Protein AF-A0A7R9PFX5-F1 (afdb_monomer_lite)

Sequence (150 aa):
SDRDVQHNISHSVLSDNRQGAISYSSAGEVNPTVTMEWNQFTRNCAKLYGNFTTCRAAIDMDIQNTQNIYFRNNLVQHNQGGLSVKADSRGSATALKGWIHNNLFADNTHNPALYLEGRQSSPYQEVIVYRNYFTRNSAPYKNVIVLKQV

Secondary structure (DSSP, 8-state):
-----EEEEES-EEES-TT-SEEEE--SS-B-EEEEES-EEES-S-B-STT-BS-S-SEEEEEESB-EEEEES-EEESSBS-EEEEEE-SSGGG--EEEEES-EEES-BSS-SEEEEE-TT-TT-EEEEES-EEES-B-TTS-SEEEEE-

Foldseek 3Di:
DDPQDEDEDAPEEQEDAAQAREDAEEDDAADHAYEYAHYEQEHYWDDDPDLDINYQANHAYAYELYAEYHAAHYEAENEQEAHAYEYEYQDLNSAYEYEHAHYEQEQHESHANEHYEYEPSHPNHHHDYDHYHHYNYYHVPDDNHYDYYD

Structure (mmCIF, N/CA/C/O backbone):
data_AF-A0A7R9PFX5-F1
#
_entry.id   AF-A0A7R9PFX5-F1
#
loop_
_atom_site.group_PDB
_atom_site.id
_atom_site.type_symbol
_atom_site.label_atom_id
_atom_site.label_alt_id
_atom_site.label_comp_id
_atom_site.label_asym_id
_atom_site.label_entity_id
_atom_site.label_seq_id
_atom_site.pdbx_PDB_ins_code
_atom_site.Cartn_x
_atom_site.Cartn_y
_atom_site.Cartn_z
_atom_site.occupancy
_atom_site.B_iso_or_equiv
_atom_site.auth_seq_id
_atom_site.auth_comp_id
_atom_site.auth_asym_id
_atom_site.auth_atom_id
_atom_site.pdbx_PDB_model_num
ATOM 1 N N . SER A 1 1 ? 14.697 -7.627 -24.121 1.00 39.09 1 SER A N 1
ATOM 2 C CA . SER A 1 1 ? 14.361 -8.954 -23.580 1.00 39.09 1 SER A CA 1
ATOM 3 C C . SER A 1 1 ? 13.267 -8.749 -22.558 1.00 39.09 1 SER A C 1
ATOM 5 O O . SER A 1 1 ? 13.538 -8.198 -21.499 1.00 39.09 1 SER A O 1
ATOM 7 N N . ASP A 1 2 ? 12.033 -9.096 -22.920 1.00 45.56 2 ASP A N 1
ATOM 8 C CA . ASP A 1 2 ? 10.868 -8.998 -22.039 1.00 45.56 2 ASP A CA 1
ATOM 9 C C . ASP A 1 2 ? 11.100 -9.811 -20.766 1.00 45.56 2 ASP A C 1
ATOM 11 O O . ASP A 1 2 ? 11.168 -11.040 -20.788 1.00 45.56 2 ASP A O 1
ATOM 15 N N . ARG A 1 3 ? 11.247 -9.102 -19.649 1.00 50.69 3 ARG A N 1
ATOM 16 C CA . ARG A 1 3 ? 11.127 -9.648 -18.299 1.00 50.69 3 ARG A CA 1
ATOM 17 C C . ARG A 1 3 ? 10.013 -8.889 -17.592 1.00 50.69 3 ARG A C 1
ATOM 19 O O . ARG A 1 3 ? 10.229 -8.311 -16.533 1.00 50.69 3 ARG A O 1
ATOM 26 N N . ASP A 1 4 ? 8.815 -8.918 -18.163 1.00 66.75 4 ASP A N 1
ATOM 27 C CA . ASP A 1 4 ? 7.601 -8.486 -17.468 1.00 66.75 4 ASP A CA 1
ATOM 28 C C . ASP A 1 4 ? 7.200 -9.559 -16.450 1.00 66.75 4 ASP A C 1
ATOM 30 O O . ASP A 1 4 ? 6.174 -10.227 -16.555 1.00 66.75 4 ASP A O 1
ATOM 34 N N . VAL A 1 5 ? 8.065 -9.774 -15.457 1.00 71.12 5 VAL A N 1
ATOM 35 C CA . VAL A 1 5 ? 7.726 -10.594 -14.301 1.00 71.12 5 VAL A CA 1
ATOM 36 C C . VAL A 1 5 ? 6.758 -9.768 -13.466 1.00 71.12 5 VAL A C 1
ATOM 38 O O . VAL A 1 5 ? 7.068 -8.650 -13.044 1.00 71.12 5 VAL A O 1
ATOM 41 N N . GLN A 1 6 ? 5.566 -10.315 -13.261 1.00 86.38 6 GLN A N 1
ATOM 42 C CA . GLN A 1 6 ? 4.496 -9.670 -12.515 1.00 86.38 6 GLN A CA 1
ATOM 43 C C . GLN A 1 6 ? 4.077 -10.568 -11.357 1.00 86.38 6 GLN A C 1
ATOM 45 O O . GLN A 1 6 ? 3.954 -11.782 -11.513 1.00 86.38 6 GLN A O 1
ATOM 50 N N . HIS A 1 7 ? 3.828 -9.962 -10.202 1.00 90.75 7 HIS A N 1
ATOM 51 C CA . HIS A 1 7 ? 3.136 -10.608 -9.097 1.00 90.75 7 HIS A CA 1
ATOM 52 C C . HIS A 1 7 ? 1.768 -9.944 -8.962 1.00 90.75 7 HIS A C 1
ATOM 54 O O . HIS A 1 7 ? 1.686 -8.756 -8.647 1.00 90.75 7 HIS A O 1
ATOM 60 N N . ASN A 1 8 ? 0.702 -10.704 -9.216 1.00 94.75 8 ASN A N 1
ATOM 61 C CA . ASN A 1 8 ? -0.667 -10.215 -9.110 1.00 94.75 8 ASN A CA 1
ATOM 62 C C . ASN A 1 8 ? -1.427 -10.932 -7.988 1.00 94.75 8 ASN A C 1
ATOM 64 O O . ASN A 1 8 ? -1.473 -12.160 -7.956 1.00 94.75 8 ASN A O 1
ATOM 68 N N . ILE A 1 9 ? -2.047 -10.156 -7.103 1.00 95.94 9 ILE A N 1
ATOM 69 C CA . ILE A 1 9 ? -3.024 -10.627 -6.122 1.00 95.94 9 ILE A CA 1
ATOM 70 C C . ILE A 1 9 ? -4.349 -9.967 -6.479 1.00 95.94 9 ILE A C 1
ATOM 72 O O . ILE A 1 9 ? -4.474 -8.741 -6.412 1.00 95.94 9 ILE A O 1
ATOM 76 N N . SER A 1 10 ? -5.340 -10.762 -6.870 1.00 97.25 10 SER A N 1
ATOM 77 C CA . SER A 1 10 ? -6.634 -10.225 -7.277 1.00 97.25 10 SER A CA 1
ATOM 78 C C . SER A 1 10 ? -7.811 -11.076 -6.831 1.00 97.25 10 SER A C 1
ATOM 80 O O . SER A 1 10 ? -7.658 -12.260 -6.523 1.00 97.25 10 SER A O 1
ATOM 82 N N . HIS A 1 11 ? -8.986 -10.443 -6.761 1.00 97.62 11 HIS A N 1
ATOM 83 C CA . HIS A 1 11 ? -10.268 -11.088 -6.448 1.00 97.62 11 HIS A CA 1
ATOM 84 C C . HIS A 1 11 ? -10.256 -11.932 -5.161 1.00 97.62 11 HIS A C 1
ATOM 86 O O . HIS A 1 11 ? -10.960 -12.935 -5.058 1.00 97.62 11 HIS A O 1
ATOM 92 N N . SER A 1 12 ? -9.450 -11.533 -4.173 1.00 97.75 12 SER A N 1
ATOM 93 C CA . SER A 1 12 ? -9.221 -12.306 -2.952 1.00 97.75 12 SER A CA 1
ATOM 94 C C . SER A 1 12 ? -9.767 -11.610 -1.708 1.00 97.75 12 SER A C 1
ATOM 96 O O . SER A 1 12 ? -9.787 -10.381 -1.612 1.00 97.75 12 SER A O 1
ATOM 98 N N . VAL A 1 13 ? -10.171 -12.405 -0.715 1.00 98.44 13 VAL A N 1
ATOM 99 C CA . VAL A 1 13 ? -10.506 -11.930 0.634 1.00 98.44 13 VAL A CA 1
ATOM 100 C C . VAL A 1 13 ? -9.436 -12.433 1.593 1.00 98.44 13 VAL A C 1
ATOM 102 O O . VAL A 1 13 ? -9.292 -13.635 1.791 1.00 98.44 13 VAL A O 1
ATOM 105 N N . LEU A 1 14 ? -8.685 -11.508 2.186 1.00 98.38 14 LEU A N 1
ATOM 106 C CA . LEU A 1 14 ? -7.681 -11.795 3.202 1.00 98.38 14 LEU A CA 1
ATOM 107 C C . LEU A 1 14 ? -8.151 -11.172 4.510 1.00 98.38 14 LEU A C 1
ATOM 109 O O . LEU A 1 14 ? -8.146 -9.944 4.663 1.00 98.38 14 LEU A O 1
ATOM 113 N N . SER A 1 15 ? -8.596 -12.013 5.441 1.00 98.19 15 SER A N 1
ATOM 114 C CA . SER A 1 15 ? -9.176 -11.544 6.691 1.00 98.19 15 SER A CA 1
ATOM 115 C C . SER A 1 15 ? -8.679 -12.275 7.921 1.00 98.19 15 SER A C 1
ATOM 117 O O . SER A 1 15 ? -8.203 -13.404 7.842 1.00 98.19 15 SER A O 1
ATOM 119 N N . ASP A 1 16 ? -8.801 -11.598 9.064 1.00 97.75 16 ASP A N 1
ATOM 120 C CA . ASP A 1 16 ? -8.586 -12.173 10.395 1.00 97.75 16 ASP A CA 1
ATOM 121 C C . ASP A 1 16 ? -7.160 -12.738 10.606 1.00 97.75 16 ASP A C 1
ATOM 123 O O . ASP A 1 16 ? -6.908 -13.561 11.490 1.00 97.75 16 ASP A O 1
ATOM 127 N N . ASN A 1 17 ? -6.183 -12.254 9.825 1.00 97.31 17 ASN A N 1
ATOM 128 C CA . ASN A 1 17 ? -4.788 -12.668 9.947 1.00 97.31 17 ASN A CA 1
ATOM 129 C C . ASN A 1 17 ? -4.092 -11.932 11.090 1.00 97.31 17 ASN A C 1
ATOM 131 O O . ASN A 1 17 ? -4.008 -10.703 11.103 1.00 97.31 17 ASN A O 1
ATOM 135 N N . ARG A 1 18 ? -3.490 -12.674 12.024 1.00 95.00 18 ARG A N 1
ATOM 136 C CA . ARG A 1 18 ? -2.847 -12.089 13.211 1.00 95.00 18 ARG A CA 1
ATOM 137 C C . ARG A 1 18 ? -1.639 -11.203 12.891 1.00 95.00 18 ARG A C 1
ATOM 139 O O . ARG A 1 18 ? -1.394 -10.267 13.643 1.00 95.00 18 ARG A O 1
ATOM 146 N N . GLN A 1 19 ? -0.883 -11.467 11.828 1.00 93.81 19 GLN A N 1
ATOM 147 C CA . GLN A 1 19 ? 0.373 -10.759 11.510 1.00 93.81 19 GLN A CA 1
ATOM 148 C C . GLN A 1 19 ? 0.265 -9.819 10.296 1.00 93.81 19 GLN A C 1
ATOM 150 O O . GLN A 1 19 ? 1.281 -9.376 9.772 1.00 93.81 19 GLN A O 1
ATOM 155 N N . GLY A 1 20 ? -0.958 -9.479 9.884 1.00 95.69 20 GLY A N 1
ATOM 156 C CA . GLY A 1 20 ? -1.219 -8.777 8.624 1.00 95.69 20 GLY A CA 1
ATOM 157 C C . GLY A 1 20 ? -1.632 -9.746 7.520 1.00 95.69 20 GLY A C 1
ATOM 158 O O . GLY A 1 20 ? -1.458 -10.955 7.649 1.00 95.69 20 GLY A O 1
ATOM 159 N N . ALA A 1 21 ? -2.237 -9.212 6.463 1.00 97.00 21 ALA A N 1
ATOM 160 C CA . ALA A 1 21 ? -2.681 -9.989 5.311 1.00 97.00 21 ALA A CA 1
ATOM 161 C C . ALA A 1 21 ? -1.542 -10.257 4.329 1.00 97.00 21 ALA A C 1
ATOM 163 O O . ALA A 1 21 ? -1.436 -11.356 3.799 1.00 97.00 21 ALA A O 1
ATOM 164 N N . ILE A 1 22 ? -0.707 -9.246 4.075 1.00 97.31 22 ILE A N 1
ATOM 165 C CA . ILE A 1 22 ? 0.403 -9.327 3.129 1.00 97.31 22 ILE A CA 1
ATOM 166 C C . ILE A 1 22 ? 1.643 -8.693 3.749 1.00 97.31 22 ILE A C 1
ATOM 168 O O . ILE A 1 22 ? 1.604 -7.550 4.204 1.00 97.31 22 ILE A O 1
ATOM 172 N N . SER A 1 23 ? 2.747 -9.433 3.694 1.00 96.31 23 SER A N 1
ATOM 173 C CA . SER A 1 23 ? 4.100 -8.927 3.908 1.00 96.31 23 SER A CA 1
ATOM 174 C C . SER A 1 23 ? 4.880 -9.156 2.620 1.00 96.31 23 SER A C 1
ATOM 176 O O . SER A 1 23 ? 5.131 -10.303 2.249 1.00 96.31 23 SER A O 1
ATOM 178 N N . TYR A 1 24 ? 5.199 -8.080 1.905 1.00 93.94 24 TYR A N 1
ATOM 179 C CA . TYR A 1 24 ? 5.927 -8.139 0.643 1.00 93.94 24 TYR A CA 1
ATOM 180 C C . TYR A 1 24 ? 7.304 -7.509 0.820 1.00 93.94 24 TYR A C 1
ATOM 182 O O . TYR A 1 24 ? 7.425 -6.343 1.197 1.00 93.94 24 TYR A O 1
ATOM 190 N N . SER A 1 25 ? 8.354 -8.270 0.528 1.00 92.75 25 SER A N 1
ATOM 191 C CA . SER A 1 25 ? 9.724 -7.776 0.607 1.00 92.75 25 SER A CA 1
ATOM 192 C C . SER A 1 25 ? 10.492 -8.151 -0.642 1.00 92.75 25 SER A C 1
ATOM 194 O O . SER A 1 25 ? 10.401 -9.285 -1.112 1.00 92.75 25 SER A O 1
ATOM 196 N N . SER A 1 26 ? 11.245 -7.197 -1.178 1.00 87.94 26 SER A N 1
ATOM 197 C CA . SER A 1 26 ? 12.072 -7.421 -2.358 1.00 87.94 26 SER A CA 1
ATOM 198 C C . SER A 1 26 ? 13.477 -6.857 -2.173 1.00 87.94 26 SER A C 1
ATOM 200 O O . SER A 1 26 ? 13.681 -5.844 -1.507 1.00 87.94 26 SER A O 1
ATOM 202 N N . ALA A 1 27 ? 14.458 -7.549 -2.746 1.00 81.00 27 ALA A N 1
ATOM 203 C CA . ALA A 1 27 ? 15.872 -7.191 -2.719 1.00 81.00 27 ALA A CA 1
ATOM 204 C C . ALA A 1 27 ? 16.510 -7.535 -4.074 1.00 81.00 27 ALA A C 1
ATOM 206 O O . ALA A 1 27 ? 15.919 -8.263 -4.869 1.00 81.00 27 ALA A O 1
ATOM 207 N N . GLY A 1 28 ? 17.707 -7.018 -4.355 1.00 74.75 28 GLY A N 1
ATOM 208 C CA . GLY A 1 28 ? 18.419 -7.282 -5.615 1.00 74.75 28 GLY A CA 1
ATOM 209 C C . GLY A 1 28 ? 18.206 -6.212 -6.692 1.00 74.75 28 GLY A C 1
ATOM 210 O O . GLY A 1 28 ? 17.683 -5.137 -6.411 1.00 74.75 28 GLY A O 1
ATOM 211 N N . GLU A 1 29 ? 18.689 -6.473 -7.911 1.00 68.19 29 GLU A N 1
ATOM 212 C CA . GLU A 1 29 ? 18.874 -5.442 -8.949 1.00 68.19 29 GLU A CA 1
ATOM 213 C C . GLU A 1 29 ? 17.588 -4.994 -9.654 1.00 68.19 29 GLU A C 1
ATOM 215 O O . GLU A 1 29 ? 17.428 -3.800 -9.896 1.00 68.19 29 GLU A O 1
ATOM 220 N N . VAL A 1 30 ? 16.676 -5.916 -9.977 1.00 75.94 30 VAL A N 1
ATOM 221 C CA . VAL A 1 30 ? 15.408 -5.612 -10.662 1.00 75.94 30 VAL A CA 1
ATOM 222 C C . VAL A 1 30 ? 14.317 -6.516 -10.107 1.00 75.94 30 VAL A C 1
ATOM 224 O O . VAL A 1 30 ? 14.440 -7.740 -10.165 1.00 75.94 30 VAL A O 1
ATOM 227 N N . ASN A 1 31 ? 13.252 -5.911 -9.583 1.00 83.31 31 ASN A N 1
ATOM 228 C CA . ASN A 1 31 ? 12.132 -6.619 -8.971 1.00 83.31 31 ASN A CA 1
ATOM 229 C C . ASN A 1 31 ? 10.842 -6.500 -9.796 1.00 83.31 31 ASN A C 1
ATOM 231 O O . ASN A 1 31 ? 10.657 -5.508 -10.506 1.00 83.31 31 ASN A O 1
ATOM 235 N N . PRO A 1 32 ? 9.957 -7.514 -9.722 1.00 84.06 32 PRO A N 1
ATOM 236 C CA . PRO A 1 32 ? 8.766 -7.593 -10.558 1.00 84.06 32 PRO A CA 1
ATOM 237 C C . PRO A 1 32 ? 7.774 -6.468 -10.275 1.00 84.06 32 PRO A C 1
ATOM 239 O O . PRO A 1 32 ? 7.720 -5.930 -9.169 1.00 84.06 32 PRO A O 1
ATOM 242 N N . THR A 1 33 ? 6.925 -6.174 -11.260 1.00 90.19 33 THR A N 1
ATOM 243 C CA . THR A 1 33 ? 5.762 -5.305 -11.044 1.00 90.19 33 THR A CA 1
ATOM 244 C C . THR A 1 33 ? 4.802 -5.984 -10.073 1.00 90.19 33 THR A C 1
ATOM 246 O O . THR A 1 33 ? 4.438 -7.145 -10.270 1.00 90.19 33 THR A O 1
ATOM 249 N N . VAL A 1 34 ? 4.359 -5.258 -9.047 1.00 94.12 34 VAL A N 1
ATOM 250 C CA . VAL A 1 34 ? 3.413 -5.779 -8.052 1.00 94.12 34 VAL A CA 1
ATOM 251 C C . VAL A 1 34 ? 2.049 -5.146 -8.271 1.00 94.12 34 VAL A C 1
ATOM 253 O O . VAL A 1 34 ? 1.911 -3.925 -8.230 1.00 94.12 34 VAL A O 1
ATOM 256 N N . THR A 1 35 ? 1.034 -5.977 -8.488 1.00 96.69 35 THR A N 1
ATOM 257 C CA . THR A 1 35 ? -0.356 -5.540 -8.635 1.00 96.69 35 THR A CA 1
ATOM 258 C C . THR A 1 35 ? -1.216 -6.180 -7.558 1.00 96.69 35 THR A C 1
ATOM 260 O O . THR A 1 35 ? -1.188 -7.391 -7.355 1.00 96.69 35 THR A O 1
ATOM 263 N N . MET A 1 36 ? -1.989 -5.355 -6.862 1.00 97.94 36 MET A N 1
ATOM 264 C CA . MET A 1 36 ? -3.039 -5.790 -5.953 1.00 97.94 36 MET A CA 1
ATOM 265 C C . MET A 1 36 ? -4.325 -5.081 -6.346 1.00 97.94 36 MET A C 1
ATOM 267 O O . MET A 1 36 ? -4.445 -3.861 -6.177 1.00 97.94 36 MET A O 1
ATOM 271 N N . GLU A 1 37 ? -5.281 -5.834 -6.882 1.00 98.25 37 GLU A N 1
ATOM 272 C CA . GLU A 1 37 ? -6.545 -5.268 -7.339 1.00 98.25 37 GLU A CA 1
ATOM 273 C C . GLU A 1 37 ? -7.781 -6.094 -7.006 1.00 98.25 37 GLU A C 1
ATOM 275 O O . GLU A 1 37 ? -7.752 -7.317 -7.035 1.00 98.25 37 GLU A O 1
ATOM 280 N N . TRP A 1 38 ? -8.896 -5.417 -6.723 1.00 98.44 38 TRP A N 1
ATOM 281 C CA . TRP A 1 38 ? -10.180 -6.068 -6.427 1.00 98.44 38 TRP A CA 1
ATOM 282 C C . TRP A 1 38 ? -10.141 -7.016 -5.220 1.00 98.44 38 TRP A C 1
ATOM 284 O O . TRP A 1 38 ? -10.871 -8.005 -5.177 1.00 98.44 38 TRP A O 1
ATOM 294 N N . ASN A 1 39 ? -9.298 -6.720 -4.229 1.00 98.69 39 ASN A N 1
ATOM 295 C CA . ASN A 1 39 ? -9.193 -7.509 -3.005 1.00 98.69 39 ASN A CA 1
ATOM 296 C C . ASN A 1 39 ? -9.930 -6.862 -1.833 1.00 98.69 39 ASN A C 1
ATOM 298 O O . ASN A 1 39 ? -10.162 -5.650 -1.795 1.00 98.69 39 ASN A O 1
ATOM 302 N N . GLN A 1 40 ? -10.225 -7.679 -0.826 1.00 98.75 40 GLN A N 1
ATOM 303 C CA . GLN A 1 40 ? -10.722 -7.237 0.469 1.00 98.75 40 GLN A CA 1
ATOM 304 C C . GLN A 1 40 ? -9.738 -7.640 1.565 1.00 98.75 40 GLN A C 1
ATOM 306 O O . GLN A 1 40 ? -9.546 -8.822 1.843 1.00 98.75 40 GLN A O 1
ATOM 311 N N . PHE A 1 41 ? -9.149 -6.648 2.220 1.00 98.75 41 PHE A N 1
ATOM 312 C CA . PHE A 1 41 ? -8.273 -6.814 3.371 1.00 98.75 41 PHE A CA 1
ATOM 313 C C . PHE A 1 41 ? -9.046 -6.378 4.612 1.00 98.75 41 PHE A C 1
ATOM 315 O O . PHE A 1 41 ? -9.198 -5.176 4.849 1.00 98.75 41 PHE A O 1
ATOM 322 N N . THR A 1 42 ? -9.583 -7.334 5.377 1.00 98.56 42 THR A N 1
ATOM 323 C CA . THR A 1 42 ? -10.496 -7.020 6.490 1.00 98.56 42 THR A CA 1
ATOM 324 C C . THR A 1 42 ? -10.076 -7.619 7.826 1.00 98.56 42 THR A C 1
ATOM 326 O O . THR A 1 42 ? -9.697 -8.780 7.894 1.00 98.56 42 THR A O 1
ATOM 329 N N . ARG A 1 43 ? -10.161 -6.845 8.917 1.00 98.25 43 ARG A N 1
ATOM 330 C CA . ARG A 1 43 ? -9.871 -7.328 10.289 1.00 98.25 43 ARG A CA 1
ATOM 331 C C . ARG A 1 43 ? -8.497 -7.995 10.453 1.00 98.25 43 ARG A C 1
ATOM 333 O O . ARG A 1 43 ? -8.320 -8.882 11.283 1.00 98.25 43 ARG A O 1
ATOM 340 N N . ASN A 1 44 ? -7.513 -7.584 9.661 1.00 98.25 44 ASN A N 1
ATOM 341 C CA . ASN A 1 44 ? -6.152 -8.073 9.801 1.00 98.25 44 ASN A CA 1
ATOM 342 C C . ASN A 1 44 ? -5.414 -7.302 10.886 1.00 98.25 44 ASN A C 1
ATOM 344 O O . ASN A 1 44 ? -5.663 -6.119 11.148 1.00 98.25 44 ASN A O 1
ATOM 348 N N . CYS A 1 45 ? -4.440 -8.010 11.442 1.00 96.44 45 CYS A N 1
ATOM 349 C CA . CYS A 1 45 ? -3.691 -7.669 12.631 1.00 96.44 45 CYS A CA 1
ATOM 350 C C . CYS A 1 45 ? -4.550 -7.677 13.898 1.00 96.44 45 CYS A C 1
ATOM 352 O O . CYS A 1 45 ? -5.750 -7.418 13.885 1.00 96.44 45 CYS A O 1
ATOM 354 N N . ALA A 1 46 ? -3.915 -7.954 15.030 1.00 93.88 46 ALA A N 1
ATOM 355 C CA . ALA A 1 46 ? -4.568 -7.957 16.325 1.00 93.88 46 ALA A CA 1
ATOM 356 C C . ALA A 1 46 ? -4.169 -6.709 17.112 1.00 93.88 46 ALA A C 1
ATOM 358 O O . ALA A 1 46 ? -2.990 -6.335 17.178 1.00 93.88 46 ALA A O 1
ATOM 359 N N . LYS A 1 47 ? -5.160 -6.069 17.733 1.00 91.31 47 LYS A N 1
ATOM 360 C CA . LYS A 1 47 ? -4.914 -5.110 18.808 1.00 91.31 47 LYS A CA 1
ATOM 361 C C . LYS A 1 47 ? -4.371 -5.877 20.015 1.00 91.31 47 LYS A C 1
ATOM 363 O O . LYS A 1 47 ? -4.915 -6.916 20.380 1.00 91.31 47 LYS A O 1
ATOM 368 N N . LEU A 1 48 ? -3.302 -5.368 20.615 1.00 88.81 48 LEU A N 1
ATOM 369 C CA . LEU A 1 48 ? -2.761 -5.872 21.873 1.00 88.81 48 LEU A CA 1
ATOM 370 C C . LEU A 1 48 ? -3.235 -4.950 23.010 1.00 88.81 48 LEU A C 1
ATOM 372 O O . LEU A 1 48 ? -4.427 -4.684 23.145 1.00 88.81 48 LEU A O 1
ATOM 376 N N . TYR A 1 49 ? -2.318 -4.446 23.829 1.00 86.81 49 TYR A N 1
ATOM 377 C CA . TYR A 1 49 ? -2.627 -3.517 24.912 1.00 86.81 49 TYR A CA 1
ATOM 378 C C . TYR A 1 49 ? -2.424 -2.060 24.478 1.00 86.81 49 TYR A C 1
ATOM 380 O O . TYR A 1 49 ? -1.505 -1.762 23.721 1.00 86.81 49 TYR A O 1
ATOM 388 N N . GLY A 1 50 ? -3.246 -1.131 24.974 1.00 85.19 50 GLY A N 1
ATOM 389 C CA . GLY A 1 50 ? -3.091 0.299 24.684 1.00 85.19 50 GLY A CA 1
ATOM 390 C C . GLY A 1 50 ? -3.062 0.598 23.180 1.00 85.19 50 GLY A C 1
ATOM 391 O O . GLY A 1 50 ? -4.007 0.253 22.472 1.00 85.19 50 GLY A O 1
ATOM 392 N N . ASN A 1 51 ? -1.975 1.226 22.715 1.00 78.00 51 ASN A N 1
ATOM 393 C CA . ASN A 1 51 ? -1.746 1.545 21.301 1.00 78.00 51 ASN A CA 1
ATOM 394 C C . ASN A 1 51 ? -0.832 0.529 20.574 1.00 78.00 51 ASN A C 1
ATOM 396 O O . ASN A 1 51 ? -0.274 0.834 19.520 1.00 78.00 51 ASN A O 1
ATOM 400 N N . PHE A 1 52 ? -0.622 -0.658 21.150 1.00 86.75 52 PHE A N 1
ATOM 401 C CA . PHE A 1 52 ? 0.211 -1.707 20.565 1.00 86.75 52 PHE A CA 1
ATOM 402 C C . PHE A 1 52 ? -0.619 -2.651 19.691 1.00 86.75 52 PHE A C 1
ATOM 404 O O . PHE A 1 52 ? -1.737 -3.039 20.034 1.00 86.75 52 PHE A O 1
ATOM 411 N N . THR A 1 53 ? -0.043 -3.071 18.570 1.00 91.75 53 THR A N 1
ATOM 412 C CA . THR A 1 53 ? -0.630 -4.048 17.649 1.00 91.75 53 THR A CA 1
ATOM 413 C C . THR A 1 53 ? 0.449 -4.995 17.126 1.00 91.75 53 THR A C 1
ATOM 415 O O . THR A 1 53 ? 1.642 -4.721 17.242 1.00 91.75 53 THR A O 1
ATOM 418 N N . THR A 1 54 ? 0.032 -6.136 16.588 1.00 92.06 54 THR A N 1
ATOM 419 C CA . THR A 1 54 ? 0.900 -7.204 16.086 1.00 92.06 54 THR A CA 1
ATOM 420 C C . THR A 1 54 ? 1.570 -6.918 14.741 1.00 92.06 54 THR A C 1
ATOM 422 O O . THR A 1 54 ? 2.442 -7.689 14.351 1.00 92.06 54 THR A O 1
ATOM 425 N N . CYS A 1 55 ? 1.179 -5.865 14.018 1.00 93.62 55 CYS A N 1
ATOM 426 C CA . CYS A 1 55 ? 1.712 -5.553 12.689 1.00 93.62 55 CYS A CA 1
ATOM 427 C C . CYS A 1 55 ? 1.936 -4.043 12.499 1.00 93.62 55 CYS A C 1
ATOM 429 O O . CYS A 1 55 ? 1.401 -3.216 13.240 1.00 93.62 55 CYS A O 1
ATOM 431 N N . ARG A 1 56 ? 2.703 -3.665 11.468 1.00 93.62 56 ARG A N 1
ATOM 432 C CA . ARG A 1 56 ? 2.849 -2.257 11.055 1.00 93.62 56 ARG A CA 1
ATOM 433 C C . ARG A 1 56 ? 1.647 -1.758 10.247 1.00 93.62 56 ARG A C 1
ATOM 435 O O . ARG A 1 56 ? 1.242 -0.609 10.409 1.00 93.62 56 ARG A O 1
ATOM 442 N N . ALA A 1 57 ? 1.099 -2.621 9.400 1.00 97.38 57 ALA A N 1
ATOM 443 C CA . ALA A 1 57 ? -0.057 -2.383 8.547 1.00 97.38 57 ALA A CA 1
ATOM 444 C C . ALA A 1 57 ? -0.642 -3.736 8.105 1.00 97.38 57 ALA A C 1
ATOM 446 O O . ALA A 1 57 ? 0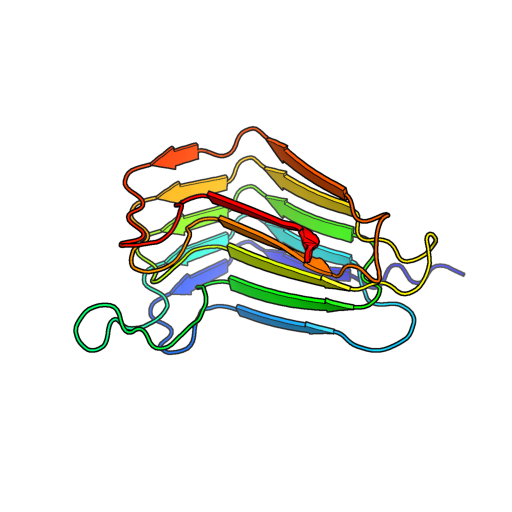.058 -4.750 8.160 1.00 97.38 57 ALA A O 1
ATOM 447 N N . ALA A 1 58 ? -1.896 -3.768 7.643 1.00 97.94 58 ALA A N 1
ATOM 448 C CA . ALA A 1 58 ? -2.470 -4.989 7.070 1.00 97.94 58 ALA A CA 1
ATOM 449 C C . ALA A 1 58 ? -1.760 -5.434 5.788 1.00 97.94 58 ALA A C 1
ATOM 451 O O . ALA A 1 58 ? -1.640 -6.634 5.545 1.00 97.94 58 ALA A O 1
ATOM 452 N N . ILE A 1 59 ? -1.302 -4.473 4.988 1.00 98.50 59 ILE A N 1
ATOM 453 C CA . ILE A 1 59 ? -0.473 -4.691 3.809 1.00 98.50 59 ILE A CA 1
ATOM 454 C C . ILE A 1 59 ? 0.816 -3.915 4.041 1.00 98.50 59 ILE A C 1
ATOM 456 O O . ILE A 1 59 ? 0.791 -2.685 4.078 1.00 98.50 59 ILE A O 1
ATOM 460 N N . ASP A 1 60 ? 1.926 -4.619 4.219 1.00 98.00 60 ASP A N 1
ATOM 461 C CA . ASP A 1 60 ? 3.233 -4.016 4.462 1.00 98.00 60 ASP A CA 1
ATOM 462 C C . ASP A 1 60 ? 4.203 -4.407 3.347 1.00 98.00 60 ASP A C 1
ATOM 464 O O . ASP A 1 60 ? 4.452 -5.587 3.103 1.00 98.00 60 ASP A O 1
ATOM 468 N N . MET A 1 61 ? 4.717 -3.401 2.646 1.00 95.94 61 MET A N 1
ATOM 469 C CA . MET A 1 61 ? 5.658 -3.553 1.545 1.00 95.94 61 MET A CA 1
ATOM 470 C C . MET A 1 61 ? 6.967 -2.850 1.897 1.00 95.94 61 MET A C 1
ATOM 472 O O . MET A 1 61 ? 6.972 -1.650 2.168 1.00 95.94 61 MET A O 1
ATOM 476 N N . ASP A 1 62 ? 8.071 -3.589 1.869 1.00 94.19 62 ASP A N 1
ATOM 477 C CA . ASP A 1 62 ? 9.434 -3.050 1.947 1.00 94.19 62 ASP A CA 1
ATOM 478 C C . ASP A 1 62 ? 10.188 -3.492 0.696 1.00 94.19 62 ASP A C 1
ATOM 480 O O . ASP A 1 62 ? 10.634 -4.635 0.579 1.00 94.19 62 ASP A O 1
ATOM 484 N N . ILE A 1 63 ? 10.215 -2.611 -0.297 1.00 91.69 63 ILE A N 1
ATOM 485 C CA . ILE A 1 63 ? 10.605 -2.958 -1.658 1.00 91.69 63 ILE A CA 1
ATOM 486 C C . ILE A 1 63 ? 11.861 -2.220 -2.099 1.00 91.69 63 ILE A C 1
ATOM 488 O O . ILE A 1 63 ? 12.033 -1.026 -1.854 1.00 91.69 63 ILE A O 1
ATOM 492 N N . GLN A 1 64 ? 12.719 -2.936 -2.821 1.00 89.00 64 GLN A N 1
ATOM 493 C CA . GLN A 1 64 ? 13.917 -2.377 -3.436 1.00 89.00 64 GLN A CA 1
ATOM 494 C C . GLN A 1 64 ? 13.880 -2.540 -4.949 1.00 89.00 64 GLN A C 1
ATOM 496 O O . GLN A 1 64 ? 13.450 -3.582 -5.446 1.00 89.00 64 GLN A O 1
ATOM 501 N N . ASN A 1 65 ? 14.330 -1.526 -5.692 1.00 85.94 65 ASN A N 1
ATOM 502 C CA . ASN A 1 65 ? 14.466 -1.563 -7.158 1.00 85.94 65 ASN A CA 1
ATOM 503 C C . ASN A 1 65 ? 13.229 -2.154 -7.874 1.00 85.94 65 ASN A C 1
ATOM 505 O O . ASN A 1 65 ? 13.337 -2.953 -8.807 1.00 85.94 65 ASN A O 1
ATOM 509 N N . THR A 1 66 ? 12.042 -1.810 -7.373 1.00 87.00 66 THR A N 1
ATOM 510 C CA . THR A 1 66 ? 10.747 -2.249 -7.901 1.00 87.00 66 THR A CA 1
ATOM 511 C C . THR A 1 66 ? 10.163 -1.091 -8.691 1.00 87.00 66 THR A C 1
ATOM 513 O O . THR A 1 66 ? 9.836 -0.060 -8.111 1.00 87.00 66 THR A O 1
ATOM 516 N N . GLN A 1 67 ? 10.063 -1.243 -10.011 1.00 87.06 67 GLN A N 1
ATOM 517 C CA . GLN A 1 67 ? 9.715 -0.130 -10.898 1.00 87.06 67 GLN A CA 1
ATOM 518 C C . GLN A 1 67 ? 8.242 0.266 -10.816 1.00 87.06 67 GLN A C 1
ATOM 520 O O . GLN A 1 67 ? 7.939 1.448 -10.910 1.00 87.06 67 GLN A O 1
ATOM 525 N N . ASN A 1 68 ? 7.326 -0.690 -10.630 1.00 91.69 68 ASN A N 1
ATOM 526 C CA . ASN A 1 68 ? 5.891 -0.413 -10.663 1.00 91.69 68 ASN A CA 1
ATOM 527 C C . ASN A 1 68 ? 5.142 -1.101 -9.516 1.00 91.69 68 ASN A C 1
ATOM 529 O O . ASN A 1 68 ? 5.272 -2.312 -9.319 1.00 91.69 68 ASN A O 1
ATOM 533 N N . ILE A 1 69 ? 4.299 -0.337 -8.817 1.00 95.12 69 ILE A N 1
ATOM 534 C CA . ILE A 1 69 ? 3.281 -0.867 -7.897 1.00 95.12 69 ILE A CA 1
ATOM 535 C C . ILE A 1 69 ? 1.907 -0.343 -8.298 1.00 95.12 69 ILE A C 1
ATOM 537 O O . ILE A 1 69 ? 1.702 0.866 -8.376 1.00 95.12 69 ILE A O 1
ATOM 541 N N . TYR A 1 70 ? 0.940 -1.244 -8.434 1.00 97.56 70 TYR A N 1
ATOM 542 C CA . TYR A 1 70 ? -0.469 -0.910 -8.609 1.00 97.56 70 TYR A CA 1
ATOM 543 C C . TYR A 1 70 ? -1.277 -1.422 -7.417 1.00 97.56 70 TYR A C 1
ATOM 545 O O . TYR A 1 70 ? -1.397 -2.626 -7.213 1.00 97.56 70 TYR A O 1
ATOM 553 N N . PHE A 1 71 ? -1.871 -0.514 -6.645 1.00 98.50 71 PHE A N 1
ATOM 554 C CA . PHE A 1 71 ? -2.811 -0.844 -5.576 1.00 98.50 71 PHE A CA 1
ATOM 555 C C . PHE A 1 71 ? -4.148 -0.167 -5.875 1.00 98.50 71 PHE A C 1
ATOM 557 O O . PHE A 1 71 ? -4.315 1.034 -5.635 1.00 98.50 71 PHE A O 1
ATOM 564 N N . ARG A 1 72 ? -5.098 -0.908 -6.456 1.00 98.56 72 ARG A N 1
ATOM 565 C CA . ARG A 1 72 ? -6.333 -0.313 -6.985 1.00 98.56 72 ARG A CA 1
ATOM 566 C C . ARG A 1 72 ? -7.596 -1.109 -6.711 1.00 98.56 72 ARG A C 1
ATOM 568 O O . ARG A 1 72 ? -7.574 -2.329 -6.704 1.00 98.56 72 ARG A O 1
ATOM 575 N N . ASN A 1 73 ? -8.723 -0.417 -6.575 1.00 98.62 73 ASN A N 1
ATOM 576 C CA . ASN A 1 73 ? -10.040 -1.045 -6.412 1.00 98.62 73 ASN A CA 1
ATOM 577 C C . ASN A 1 73 ? -10.121 -2.026 -5.219 1.00 98.62 73 ASN A C 1
ATOM 579 O O . ASN A 1 73 ? -10.878 -2.993 -5.267 1.00 98.62 73 ASN A O 1
ATOM 583 N N . ASN A 1 74 ? -9.327 -1.815 -4.165 1.00 98.81 74 ASN A N 1
ATOM 584 C CA . ASN A 1 74 ? -9.333 -2.663 -2.974 1.00 98.81 74 ASN A CA 1
ATOM 585 C C . ASN A 1 74 ? -10.192 -2.063 -1.854 1.00 98.81 74 ASN A C 1
ATOM 587 O O . ASN A 1 74 ? -10.278 -0.842 -1.687 1.00 98.81 74 ASN A O 1
ATOM 591 N N . LEU A 1 75 ? -10.755 -2.943 -1.027 1.00 98.81 75 LEU A N 1
ATOM 592 C CA . LEU A 1 75 ? -11.334 -2.607 0.269 1.00 98.81 75 LEU A CA 1
ATOM 593 C C . LEU A 1 75 ? -10.311 -2.901 1.371 1.00 98.81 75 LEU A C 1
ATOM 595 O O . LEU A 1 75 ? -9.876 -4.038 1.527 1.00 98.81 75 LEU A O 1
ATOM 599 N N . VAL A 1 76 ? -9.953 -1.893 2.160 1.00 98.81 76 VAL A N 1
ATOM 600 C CA . VAL A 1 76 ? -9.043 -2.005 3.307 1.00 98.81 76 VAL A CA 1
ATOM 601 C C . VAL A 1 76 ? -9.797 -1.535 4.545 1.00 98.81 76 VAL A C 1
ATOM 603 O O . VAL A 1 76 ? -9.913 -0.329 4.783 1.00 98.81 76 VAL A O 1
ATOM 606 N N . GLN A 1 77 ? -10.353 -2.479 5.309 1.00 98.69 77 GLN A N 1
ATOM 607 C CA . GLN A 1 77 ? -11.307 -2.160 6.372 1.00 98.69 77 GLN A CA 1
ATOM 608 C C . GLN A 1 77 ? -11.050 -2.866 7.707 1.00 98.69 77 GLN A C 1
ATOM 610 O O . GLN A 1 77 ? -10.709 -4.044 7.746 1.00 98.69 77 GLN A O 1
ATOM 615 N N . HIS A 1 78 ? -11.291 -2.173 8.824 1.00 98.44 78 HIS A N 1
ATOM 616 C CA . HIS A 1 78 ? -11.222 -2.747 10.178 1.00 98.44 78 HIS A CA 1
ATOM 617 C C . HIS A 1 78 ? -9.859 -3.352 10.553 1.00 98.44 78 HIS A C 1
ATOM 619 O O . HIS A 1 78 ? -9.774 -4.183 11.454 1.00 98.44 78 HIS A O 1
ATOM 625 N N . ASN A 1 79 ? -8.783 -2.945 9.883 1.00 98.44 79 ASN A N 1
ATOM 626 C CA . ASN A 1 79 ? -7.444 -3.445 10.165 1.00 98.44 79 ASN A CA 1
ATOM 627 C C . ASN A 1 79 ? -6.714 -2.586 11.212 1.00 98.44 79 ASN A C 1
ATOM 629 O O . ASN A 1 79 ? -7.100 -1.444 11.490 1.00 98.44 79 ASN A O 1
ATOM 633 N N . GLN A 1 80 ? -5.615 -3.109 11.763 1.00 97.06 80 GLN A N 1
ATOM 634 C CA . GLN A 1 80 ? -4.662 -2.308 12.544 1.00 97.06 80 GLN A CA 1
ATOM 635 C C . GLN A 1 80 ? -3.634 -1.646 11.602 1.00 97.06 80 GLN A C 1
ATOM 637 O O . GLN A 1 80 ? -2.540 -2.159 11.374 1.00 97.06 80 GLN A O 1
ATOM 642 N N . GLY A 1 81 ? -4.011 -0.504 11.021 1.00 97.25 81 GLY A N 1
ATOM 643 C CA . GLY A 1 81 ? -3.325 0.129 9.886 1.00 97.25 81 GLY A CA 1
ATOM 644 C C . GLY A 1 81 ? -3.766 -0.433 8.536 1.00 97.25 81 GLY A C 1
ATOM 645 O O . GLY A 1 81 ? -4.335 -1.516 8.464 1.00 97.25 81 GLY A O 1
ATOM 646 N N . GLY A 1 82 ? -3.529 0.309 7.457 1.00 98.19 82 GLY A N 1
ATOM 647 C CA . GLY A 1 82 ? -3.985 -0.067 6.114 1.00 98.19 82 GLY A CA 1
ATOM 648 C C . GLY A 1 82 ? -2.853 -0.561 5.220 1.00 98.19 82 GLY A C 1
ATOM 649 O O . GLY A 1 82 ? -2.419 -1.705 5.344 1.00 98.19 82 GLY A O 1
ATOM 650 N N . LEU A 1 83 ? -2.399 0.311 4.320 1.00 98.50 83 LEU A N 1
ATOM 651 C CA . LEU A 1 83 ? -1.295 0.065 3.394 1.00 98.50 83 LEU A CA 1
ATOM 652 C C . LEU A 1 83 ? -0.038 0.821 3.839 1.00 98.50 83 LEU A C 1
ATOM 654 O O . LEU A 1 83 ? -0.081 2.036 4.024 1.00 98.50 83 LEU A O 1
ATOM 658 N N . SER A 1 84 ? 1.079 0.110 3.956 1.00 98.00 84 SER A N 1
ATOM 659 C CA . SER A 1 84 ? 2.420 0.643 4.197 1.00 98.00 84 SER A CA 1
ATOM 660 C C . SER A 1 84 ? 3.322 0.280 3.024 1.00 98.00 84 SER A C 1
ATOM 662 O O . SER A 1 84 ? 3.470 -0.898 2.712 1.00 98.00 84 SER A O 1
ATOM 664 N N . VAL A 1 85 ? 3.919 1.279 2.375 1.00 96.19 85 VAL A N 1
ATOM 665 C CA . VAL A 1 85 ? 4.926 1.092 1.326 1.00 96.19 85 VAL A CA 1
ATOM 666 C C . VAL A 1 85 ? 6.175 1.861 1.711 1.00 96.19 85 VAL A C 1
ATOM 668 O O . VAL A 1 85 ? 6.155 3.086 1.843 1.00 96.19 85 VAL A O 1
ATOM 671 N N . LYS A 1 86 ? 7.266 1.124 1.871 1.00 94.31 86 LYS A N 1
ATOM 672 C CA . LYS A 1 86 ? 8.617 1.652 1.985 1.00 94.31 86 LYS A CA 1
ATOM 673 C C . LYS A 1 86 ? 9.376 1.265 0.739 1.00 94.31 86 LYS A C 1
ATOM 675 O O . LYS A 1 86 ? 9.372 0.092 0.371 1.00 94.31 86 LYS A O 1
ATOM 680 N N . ALA A 1 87 ? 10.008 2.237 0.104 1.00 91.00 87 ALA A N 1
ATOM 681 C CA . ALA A 1 87 ? 10.707 2.000 -1.139 1.00 91.00 87 ALA A CA 1
ATOM 682 C C . ALA A 1 87 ? 12.131 2.554 -1.115 1.00 91.00 87 ALA A C 1
ATOM 684 O O . ALA A 1 87 ? 12.406 3.656 -0.635 1.00 91.00 87 ALA A O 1
ATOM 685 N N . ASP A 1 88 ? 13.048 1.775 -1.685 1.00 87.25 88 ASP A N 1
ATOM 686 C CA . ASP A 1 88 ? 14.451 2.128 -1.911 1.00 87.25 88 ASP A CA 1
ATOM 687 C C . ASP A 1 88 ? 14.863 1.766 -3.346 1.00 87.25 88 ASP A C 1
ATOM 689 O O . ASP A 1 88 ? 14.427 0.776 -3.932 1.00 87.25 88 ASP A O 1
ATOM 693 N N . SER A 1 89 ? 15.710 2.585 -3.943 1.00 79.31 89 SER A N 1
ATOM 694 C CA . SER A 1 89 ? 16.235 2.414 -5.295 1.00 79.31 89 SER A CA 1
ATOM 695 C C . SER A 1 89 ? 17.568 3.141 -5.426 1.00 79.31 89 SER A C 1
ATOM 697 O O . SER A 1 89 ? 17.666 4.327 -5.107 1.00 79.31 89 SER A O 1
ATOM 699 N N . ARG A 1 90 ? 18.590 2.462 -5.950 1.00 72.50 90 ARG A N 1
ATOM 700 C CA . ARG A 1 90 ? 19.946 3.032 -6.072 1.00 72.50 90 ARG A CA 1
ATOM 701 C C . ARG A 1 90 ? 20.198 3.795 -7.377 1.00 72.50 90 ARG A C 1
ATOM 703 O O . ARG A 1 90 ? 21.239 4.428 -7.509 1.00 72.50 90 ARG A O 1
ATOM 710 N N . GLY A 1 91 ? 19.274 3.744 -8.336 1.00 69.75 91 GLY A N 1
ATOM 711 C CA . GLY A 1 91 ? 19.399 4.428 -9.623 1.00 69.75 91 GLY A CA 1
ATOM 712 C C . GLY A 1 91 ? 18.061 4.963 -10.125 1.00 69.75 91 GLY A C 1
ATOM 713 O O . GLY A 1 91 ? 17.002 4.464 -9.755 1.00 69.75 91 GLY A O 1
ATOM 714 N N . SER A 1 92 ? 18.106 5.973 -10.996 1.00 68.88 92 SER A N 1
ATOM 715 C CA . SER A 1 92 ? 16.907 6.555 -11.619 1.00 68.88 92 SER A CA 1
ATOM 716 C C . SER A 1 92 ? 16.148 5.547 -12.489 1.00 68.88 92 SER A C 1
ATOM 718 O O . SER A 1 92 ? 14.925 5.581 -12.540 1.00 68.88 92 SER A O 1
ATOM 720 N N . ALA A 1 93 ? 16.856 4.604 -13.121 1.00 66.38 93 ALA A N 1
ATOM 721 C CA . ALA A 1 93 ? 16.259 3.558 -13.956 1.00 66.38 93 ALA A CA 1
ATOM 722 C C . ALA A 1 93 ? 15.443 2.515 -13.165 1.00 66.38 93 ALA A C 1
ATOM 724 O O . ALA A 1 93 ? 14.621 1.809 -13.748 1.00 66.38 93 ALA A O 1
ATOM 725 N N . THR A 1 94 ? 15.660 2.401 -11.851 1.00 73.12 94 THR A N 1
ATOM 726 C CA . THR A 1 94 ? 14.939 1.472 -10.962 1.00 73.12 94 THR A CA 1
ATOM 727 C C . THR A 1 94 ? 14.050 2.198 -9.955 1.00 73.12 94 THR A C 1
ATOM 729 O O . THR A 1 94 ? 13.584 1.588 -8.990 1.00 73.12 94 THR A O 1
ATOM 732 N N . ALA A 1 95 ? 13.825 3.497 -10.166 1.00 81.31 95 ALA A N 1
ATOM 733 C CA . ALA A 1 95 ? 12.971 4.304 -9.316 1.00 81.31 95 ALA A CA 1
ATOM 734 C C . ALA A 1 95 ? 11.528 3.787 -9.347 1.00 81.31 95 ALA A C 1
ATOM 736 O O . ALA A 1 95 ? 10.992 3.459 -10.407 1.00 81.31 95 ALA A O 1
ATOM 737 N N . LEU A 1 96 ? 10.909 3.719 -8.169 1.00 86.94 96 LEU A N 1
ATOM 738 C CA . LEU A 1 96 ? 9.523 3.295 -8.037 1.00 86.94 96 LEU A CA 1
ATOM 739 C C . LEU A 1 96 ? 8.586 4.314 -8.683 1.00 86.94 96 LEU A C 1
ATOM 741 O O . LEU A 1 96 ? 8.647 5.501 -8.365 1.00 86.94 96 LEU A O 1
ATOM 745 N N . LYS A 1 97 ? 7.640 3.803 -9.469 1.00 92.12 97 LYS A N 1
ATOM 746 C CA . LYS A 1 97 ? 6.390 4.462 -9.817 1.00 92.12 97 LYS A CA 1
ATOM 747 C C . LYS A 1 97 ? 5.207 3.697 -9.221 1.00 92.12 97 LYS A C 1
ATOM 749 O O . LYS A 1 97 ? 4.910 2.564 -9.593 1.00 92.12 97 LYS A O 1
ATOM 754 N N . GLY A 1 98 ? 4.548 4.296 -8.237 1.00 94.06 98 GLY A N 1
ATOM 755 C CA . GLY A 1 98 ? 3.395 3.716 -7.552 1.00 94.06 98 GLY A CA 1
ATOM 756 C C . GLY A 1 98 ? 2.083 4.375 -7.968 1.00 94.06 98 GLY A C 1
ATOM 757 O O . GLY A 1 98 ? 2.003 5.596 -8.068 1.00 94.06 98 GLY A O 1
ATOM 758 N N . TRP A 1 99 ? 1.023 3.588 -8.129 1.00 97.81 99 TRP A N 1
ATOM 759 C CA . TRP A 1 99 ? -0.340 4.080 -8.320 1.00 97.81 99 TRP A CA 1
ATOM 760 C C . TRP A 1 99 ? -1.259 3.490 -7.260 1.00 97.81 99 TRP A C 1
ATOM 762 O O . TRP A 1 99 ? -1.469 2.279 -7.203 1.00 97.81 99 TRP A O 1
ATOM 772 N N . ILE A 1 100 ? -1.842 4.363 -6.444 1.00 98.44 100 ILE A N 1
ATOM 773 C CA . ILE A 1 100 ? -2.784 3.989 -5.391 1.00 98.44 100 ILE A CA 1
ATOM 774 C C . ILE A 1 100 ? -4.089 4.706 -5.691 1.00 98.44 100 ILE A C 1
ATOM 776 O O . ILE A 1 100 ? -4.175 5.923 -5.513 1.00 98.44 100 ILE A O 1
ATOM 780 N N . HIS A 1 101 ? -5.103 3.994 -6.179 1.00 98.62 101 HIS A N 1
ATOM 781 C CA . HIS A 1 101 ? -6.345 4.648 -6.590 1.00 98.62 101 HIS A CA 1
ATOM 782 C C . HIS A 1 101 ? -7.601 3.796 -6.505 1.00 98.62 101 HIS A C 1
ATOM 784 O O . HIS A 1 101 ? -7.551 2.574 -6.570 1.00 98.62 101 HIS A O 1
ATOM 790 N N . ASN A 1 102 ? -8.756 4.458 -6.411 1.00 98.69 102 ASN A N 1
ATOM 791 C CA . ASN A 1 102 ? -10.069 3.810 -6.321 1.00 98.69 102 ASN A CA 1
ATOM 792 C C . ASN A 1 102 ? -10.189 2.820 -5.148 1.00 98.69 102 ASN A C 1
ATOM 794 O O . ASN A 1 102 ? -10.981 1.885 -5.212 1.00 98.69 102 ASN A O 1
ATOM 798 N N . ASN A 1 103 ? -9.398 2.986 -4.088 1.00 98.81 103 ASN A N 1
ATOM 799 C CA . ASN A 1 103 ? -9.494 2.134 -2.907 1.00 98.81 103 ASN A CA 1
ATOM 800 C C . ASN A 1 103 ? -10.405 2.768 -1.856 1.00 98.81 103 ASN A C 1
ATOM 802 O O . ASN A 1 103 ? -10.479 3.996 -1.731 1.00 98.81 103 ASN A O 1
ATOM 806 N N . LEU A 1 104 ? -11.038 1.919 -1.053 1.00 98.81 104 LEU A N 1
ATOM 807 C CA . LEU A 1 104 ? -11.751 2.318 0.152 1.00 98.81 104 LEU A CA 1
ATOM 808 C C . LEU A 1 104 ? -10.926 1.932 1.381 1.00 98.81 104 LEU A C 1
ATOM 810 O O . LEU A 1 104 ? -10.790 0.752 1.693 1.00 98.81 104 LEU A O 1
ATOM 814 N N . PHE A 1 105 ? -10.421 2.930 2.100 1.00 98.81 105 PHE A N 1
ATOM 815 C CA . PHE A 1 105 ? -9.802 2.770 3.411 1.00 98.81 105 PHE A CA 1
ATOM 816 C C . PHE A 1 105 ? -10.806 3.192 4.483 1.00 98.81 105 PHE A C 1
ATOM 818 O O . PHE A 1 105 ? -11.056 4.389 4.664 1.00 98.81 105 PHE A O 1
ATOM 825 N N . ALA A 1 106 ? -11.388 2.230 5.193 1.00 98.69 106 ALA A N 1
ATOM 826 C CA . ALA A 1 106 ? -12.464 2.495 6.141 1.00 98.69 106 ALA A CA 1
ATOM 827 C C . ALA A 1 106 ? -12.204 1.876 7.516 1.00 98.69 106 ALA A C 1
ATOM 829 O O . ALA A 1 106 ? -11.773 0.734 7.617 1.00 98.69 106 ALA A O 1
ATOM 830 N N . ASP A 1 107 ? -12.497 2.604 8.591 1.00 98.50 107 ASP A N 1
ATOM 831 C CA . ASP A 1 107 ? -12.543 2.034 9.946 1.00 98.50 107 ASP A CA 1
ATOM 832 C C . ASP A 1 107 ? -11.234 1.330 10.396 1.00 98.50 107 ASP A C 1
ATOM 834 O O . ASP A 1 107 ? -11.261 0.438 11.245 1.00 98.50 107 ASP A O 1
ATOM 838 N N . ASN A 1 108 ? -10.076 1.697 9.825 1.00 98.19 108 ASN A N 1
ATOM 839 C CA . ASN A 1 108 ? -8.772 1.175 10.251 1.00 98.19 108 ASN A CA 1
ATOM 840 C C . ASN A 1 108 ? -8.286 1.921 11.501 1.00 98.19 108 ASN A C 1
ATOM 842 O O . ASN A 1 108 ? -8.546 3.115 11.659 1.00 98.19 108 ASN A O 1
ATOM 846 N N . THR A 1 109 ? -7.570 1.231 12.390 1.00 97.12 109 THR A N 1
ATOM 847 C CA . THR A 1 109 ? -7.200 1.766 13.713 1.00 97.12 109 THR A CA 1
ATOM 848 C C . THR A 1 109 ? -5.704 1.640 14.032 1.00 97.12 109 THR A C 1
ATOM 850 O O . THR A 1 109 ? -5.002 0.864 13.388 1.00 97.12 109 THR A O 1
ATOM 853 N N . HIS A 1 110 ? -5.225 2.358 15.057 1.00 95.00 110 HIS A N 1
ATOM 854 C CA . HIS A 1 110 ? -3.874 2.313 15.665 1.00 95.00 110 HIS A CA 1
ATOM 855 C C . HIS A 1 110 ? -2.722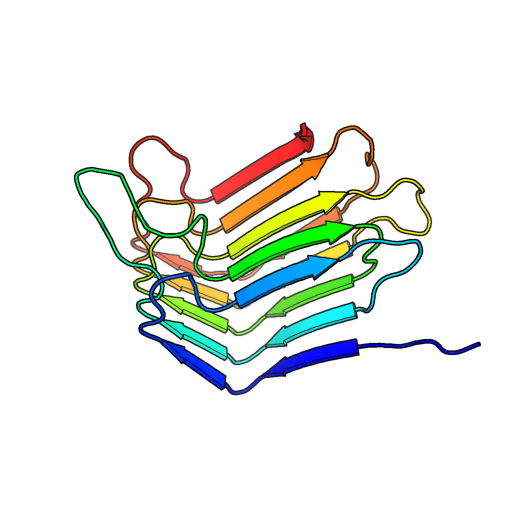 2.828 14.792 1.00 95.00 110 HIS A C 1
ATOM 857 O O . HIS A 1 110 ? -1.914 3.645 15.238 1.00 95.00 110 HIS A O 1
ATOM 863 N N . ASN A 1 111 ? -2.647 2.381 13.543 1.00 96.00 111 ASN A N 1
ATOM 864 C CA . ASN A 1 111 ? -1.628 2.769 12.576 1.00 96.00 111 ASN A CA 1
ATOM 865 C C . ASN A 1 111 ? -2.250 3.536 11.398 1.00 96.00 111 ASN A C 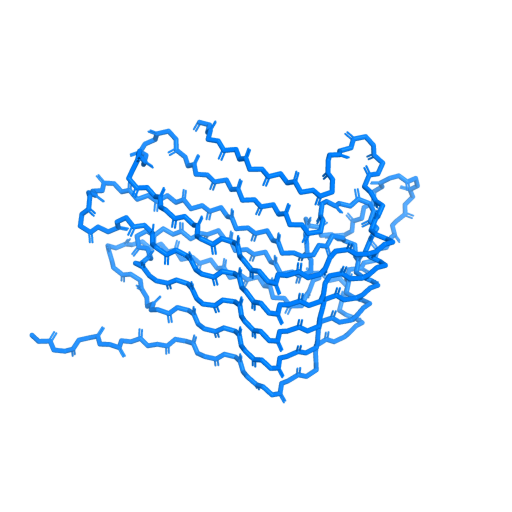1
ATOM 867 O O . ASN A 1 111 ? -3.465 3.468 11.194 1.00 96.00 111 ASN A O 1
ATOM 871 N N . PRO A 1 112 ? -1.436 4.271 10.617 1.00 97.81 112 PRO A N 1
ATOM 872 C CA . PRO A 1 112 ? -1.913 4.979 9.435 1.00 97.81 112 PRO A CA 1
ATOM 873 C C . PRO A 1 112 ? -2.679 4.055 8.481 1.00 97.81 112 PRO A C 1
ATOM 875 O O . PRO A 1 112 ? -2.316 2.894 8.275 1.00 97.81 112 PRO A O 1
ATOM 878 N N . ALA A 1 113 ? -3.743 4.582 7.880 1.00 98.19 113 ALA A N 1
ATOM 879 C CA . ALA A 1 113 ? -4.482 3.889 6.830 1.00 98.19 113 ALA A CA 1
ATOM 880 C C . ALA A 1 113 ? -3.682 3.857 5.519 1.00 98.19 113 ALA A C 1
ATOM 882 O O . ALA A 1 113 ? -3.775 2.892 4.764 1.00 98.19 113 ALA A O 1
ATOM 883 N N . LEU A 1 114 ? -2.865 4.886 5.281 1.00 98.50 114 LEU A N 1
ATOM 884 C CA . LEU A 1 114 ? -1.884 4.920 4.205 1.00 98.50 114 LEU A CA 1
ATOM 885 C C . LEU A 1 114 ? -0.558 5.474 4.732 1.00 98.50 114 LEU A C 1
ATOM 887 O O . LEU A 1 114 ? -0.514 6.565 5.299 1.00 98.50 114 LEU A O 1
ATOM 891 N N . TYR A 1 115 ? 0.518 4.730 4.517 1.00 97.94 115 TYR A N 1
ATOM 892 C CA . TYR A 1 115 ? 1.876 5.118 4.861 1.00 97.94 115 TYR A CA 1
ATOM 893 C C . TYR A 1 115 ? 2.786 4.916 3.654 1.00 97.94 115 TYR A C 1
ATOM 895 O O . TYR A 1 115 ? 2.935 3.791 3.188 1.00 97.94 115 TYR A O 1
ATOM 903 N N . LEU A 1 116 ? 3.390 5.993 3.161 1.00 95.94 116 LEU A N 1
ATOM 904 C CA . LEU A 1 116 ? 4.345 5.975 2.059 1.00 95.94 116 LEU A CA 1
ATOM 905 C C . LEU A 1 116 ? 5.658 6.607 2.512 1.00 95.94 116 LEU A C 1
ATOM 907 O O . LEU A 1 116 ? 5.670 7.736 3.010 1.00 95.94 116 LEU A O 1
ATOM 911 N N . GLU A 1 117 ? 6.753 5.879 2.331 1.00 94.06 117 GLU A N 1
ATOM 912 C CA . GLU A 1 117 ? 8.098 6.309 2.704 1.00 94.06 117 GLU A CA 1
ATOM 913 C C . GLU A 1 117 ? 9.094 6.000 1.584 1.00 94.06 117 GLU A C 1
ATOM 915 O O . GLU A 1 117 ? 9.280 4.840 1.216 1.00 94.06 117 GLU A O 1
ATOM 920 N N . GLY A 1 118 ? 9.756 7.038 1.075 1.00 89.31 118 GLY A N 1
ATOM 921 C CA . GLY A 1 118 ? 10.932 6.902 0.214 1.00 89.31 118 GLY A CA 1
ATOM 922 C C . GLY A 1 118 ? 12.216 7.152 1.007 1.00 89.31 118 GLY A C 1
ATOM 923 O O . GLY A 1 118 ? 12.276 8.096 1.799 1.00 89.31 118 GLY A O 1
ATOM 924 N N . ARG A 1 119 ? 13.250 6.330 0.803 1.00 81.50 119 ARG A N 1
ATOM 925 C CA . ARG A 1 119 ? 14.573 6.543 1.423 1.00 81.50 119 ARG A CA 1
ATOM 926 C C . ARG A 1 119 ? 15.358 7.660 0.715 1.00 81.50 119 ARG A C 1
ATOM 928 O O . ARG A 1 119 ? 15.223 7.852 -0.491 1.00 81.50 119 ARG A O 1
ATOM 935 N N . GLN A 1 120 ? 16.209 8.384 1.444 1.00 66.44 120 GLN A N 1
ATOM 936 C CA . GLN A 1 120 ? 16.984 9.543 0.970 1.00 66.44 120 GLN A CA 1
ATOM 937 C C . GLN A 1 120 ? 17.918 9.184 -0.181 1.00 66.44 120 GLN A C 1
ATOM 939 O O . GLN A 1 120 ? 18.178 10.005 -1.057 1.00 66.44 120 GLN A O 1
ATOM 944 N N . SER A 1 121 ? 18.387 7.935 -0.195 1.00 65.75 121 SER A N 1
ATOM 945 C CA . SER A 1 121 ? 19.161 7.326 -1.278 1.00 65.75 121 SER A CA 1
ATOM 946 C C . SER A 1 121 ? 18.428 7.314 -2.624 1.00 65.75 121 SER A C 1
ATOM 948 O O . SER A 1 121 ? 19.040 6.999 -3.642 1.00 65.75 121 SER A O 1
ATOM 950 N N . SER A 1 122 ? 17.135 7.652 -2.650 1.00 65.44 122 SER A N 1
ATOM 951 C CA . SER A 1 122 ? 16.229 7.423 -3.773 1.00 65.44 122 SER A CA 1
ATOM 952 C C . SER A 1 122 ? 15.345 8.638 -4.080 1.00 65.44 122 SER A C 1
ATOM 954 O O . SER A 1 122 ? 14.125 8.578 -3.923 1.00 65.44 122 SER A O 1
ATOM 956 N N . PRO A 1 123 ? 15.918 9.752 -4.567 1.00 69.00 123 PRO A N 1
ATOM 957 C CA . PRO A 1 123 ? 15.170 10.991 -4.792 1.00 69.00 123 PRO A CA 1
ATOM 958 C C . PRO A 1 123 ? 14.146 10.913 -5.936 1.00 69.00 123 PRO A C 1
ATOM 960 O O . PRO A 1 123 ? 13.335 11.820 -6.085 1.00 69.00 123 PRO A O 1
ATOM 963 N N . TYR A 1 124 ? 14.178 9.853 -6.745 1.00 76.88 124 TYR A N 1
ATOM 964 C CA . TYR A 1 124 ? 13.394 9.731 -7.979 1.00 76.88 124 TYR A CA 1
ATOM 965 C C . TYR A 1 124 ? 12.074 8.965 -7.824 1.00 76.88 124 TYR A C 1
ATOM 967 O O . TYR A 1 124 ? 11.393 8.738 -8.819 1.00 76.88 124 TYR A O 1
ATOM 975 N N . GLN A 1 125 ? 11.725 8.519 -6.615 1.00 84.38 125 GLN A N 1
ATOM 976 C CA . GLN A 1 125 ? 10.507 7.736 -6.412 1.00 84.38 125 GLN A CA 1
ATOM 977 C C . GLN A 1 125 ? 9.256 8.608 -6.526 1.00 84.38 125 GLN A C 1
ATOM 979 O O . GLN A 1 125 ? 9.160 9.671 -5.917 1.00 84.38 125 GLN A O 1
ATOM 984 N N . GLU A 1 126 ? 8.274 8.119 -7.275 1.00 90.12 126 GLU A N 1
ATOM 985 C CA . GLU A 1 126 ? 7.001 8.785 -7.515 1.00 90.12 126 GLU A CA 1
ATOM 986 C C . GLU A 1 126 ? 5.857 7.871 -7.069 1.00 90.12 126 GLU A C 1
ATOM 988 O O . GLU A 1 126 ? 5.798 6.698 -7.435 1.00 90.12 126 GLU A O 1
ATOM 993 N N . VAL A 1 127 ? 4.904 8.408 -6.305 1.00 92.69 127 VAL A N 1
ATOM 994 C CA . VAL A 1 127 ? 3.647 7.709 -6.012 1.00 92.69 127 VAL A CA 1
ATOM 995 C C . VAL A 1 127 ? 2.474 8.641 -6.273 1.00 92.69 127 VAL A C 1
ATOM 997 O O . VAL A 1 127 ? 2.360 9.707 -5.672 1.00 92.69 127 VAL A O 1
ATOM 1000 N N . ILE A 1 128 ? 1.572 8.211 -7.151 1.00 95.94 128 ILE A N 1
ATOM 1001 C CA . ILE A 1 128 ? 0.358 8.935 -7.512 1.00 95.94 128 ILE A CA 1
ATOM 1002 C C . ILE A 1 128 ? -0.813 8.346 -6.726 1.00 95.94 128 ILE A C 1
ATOM 1004 O O . ILE A 1 128 ? -1.193 7.185 -6.907 1.00 95.94 128 ILE A O 1
ATOM 1008 N N . VAL A 1 129 ? -1.409 9.169 -5.863 1.00 97.69 129 VAL A N 1
ATOM 1009 C CA . VAL A 1 129 ? -2.543 8.796 -5.009 1.00 97.69 129 VAL A CA 1
ATOM 1010 C C . VAL A 1 129 ? -3.775 9.595 -5.429 1.00 97.69 129 VAL A C 1
ATOM 1012 O O . VAL A 1 129 ? -3.811 10.809 -5.252 1.00 97.69 129 VAL A O 1
ATOM 1015 N N . TYR A 1 130 ? -4.801 8.942 -5.981 1.00 98.06 130 TYR A N 1
ATOM 1016 C CA . TYR A 1 130 ? -5.995 9.639 -6.481 1.00 98.06 130 TYR A CA 1
ATOM 1017 C C . TYR A 1 130 ? -7.267 8.799 -6.343 1.00 98.06 130 TYR A C 1
ATOM 1019 O O . TYR A 1 130 ? -7.213 7.578 -6.356 1.00 98.06 130 TYR A O 1
ATOM 1027 N N . ARG A 1 131 ? -8.435 9.441 -6.203 1.00 98.38 131 ARG A N 1
ATOM 1028 C CA . ARG A 1 131 ? -9.751 8.763 -6.109 1.00 98.38 131 ARG A CA 1
ATOM 1029 C C . ARG A 1 131 ? -9.838 7.666 -5.033 1.00 98.38 131 ARG A C 1
ATOM 1031 O O . ARG A 1 131 ? -10.605 6.723 -5.173 1.00 98.38 131 ARG A O 1
ATOM 1038 N N . ASN A 1 132 ? -9.067 7.775 -3.956 1.00 98.38 132 ASN A N 1
ATOM 1039 C CA . ASN A 1 132 ? -9.232 6.909 -2.790 1.00 98.38 132 ASN A CA 1
ATOM 1040 C C . ASN A 1 132 ? -10.184 7.570 -1.799 1.00 98.38 132 ASN A C 1
ATOM 1042 O O . ASN A 1 132 ? -10.132 8.786 -1.608 1.00 98.38 132 ASN A O 1
ATOM 1046 N N . TYR A 1 133 ? -11.009 6.768 -1.139 1.00 98.50 133 TYR A N 1
ATOM 1047 C CA . TYR A 1 133 ? -11.881 7.237 -0.074 1.00 98.50 133 TYR A CA 1
ATOM 1048 C C . TYR A 1 133 ? -11.321 6.808 1.281 1.00 98.50 133 TYR A C 1
ATOM 1050 O O . TYR A 1 133 ? -11.099 5.621 1.518 1.00 98.50 133 TYR A O 1
ATOM 1058 N N . PHE A 1 134 ? -11.095 7.774 2.170 1.00 98.50 134 PHE A N 1
ATOM 1059 C CA . PHE A 1 134 ? -10.622 7.543 3.534 1.00 98.50 134 PHE A CA 1
ATOM 1060 C C . PHE A 1 134 ? -11.712 7.974 4.507 1.00 98.50 134 PHE A C 1
ATOM 1062 O O . PHE A 1 134 ? -12.039 9.155 4.583 1.00 98.50 134 PHE A O 1
ATOM 1069 N N . THR A 1 135 ? -12.277 7.036 5.265 1.00 98.44 135 THR A N 1
ATOM 1070 C CA . THR A 1 135 ? -13.369 7.340 6.199 1.00 98.44 135 THR A CA 1
ATOM 1071 C C . THR A 1 135 ? -13.209 6.603 7.517 1.00 98.44 135 THR A C 1
ATOM 1073 O O . THR A 1 135 ? -12.819 5.440 7.543 1.00 98.44 135 THR A O 1
ATOM 1076 N N . ARG A 1 136 ? -13.482 7.291 8.631 1.00 98.00 136 ARG A N 1
ATOM 1077 C CA . ARG A 1 136 ? -13.462 6.722 9.994 1.00 98.00 136 ARG A CA 1
ATOM 1078 C C . ARG A 1 136 ? -12.169 5.974 10.371 1.00 98.00 136 ARG A C 1
ATOM 1080 O O . ARG A 1 136 ? -12.174 5.127 11.255 1.00 98.00 136 ARG A O 1
ATOM 1087 N N . ASN A 1 137 ? -11.049 6.296 9.726 1.00 98.12 137 ASN A N 1
ATOM 1088 C CA . ASN A 1 137 ? -9.744 5.775 10.123 1.00 98.12 137 ASN A CA 1
ATOM 1089 C C . ASN A 1 137 ? -9.229 6.559 11.336 1.00 98.12 137 ASN A C 1
ATOM 1091 O O . ASN A 1 137 ? -9.325 7.786 11.362 1.00 98.12 137 ASN A O 1
ATOM 1095 N N . SER A 1 138 ? -8.652 5.865 12.312 1.00 96.56 138 SER A N 1
ATOM 1096 C CA . SER A 1 138 ? -8.148 6.457 13.551 1.00 96.56 138 SER A CA 1
ATOM 1097 C C . SER A 1 138 ? -6.734 5.972 13.843 1.00 96.56 138 SER A C 1
ATOM 1099 O O . SER A 1 138 ? 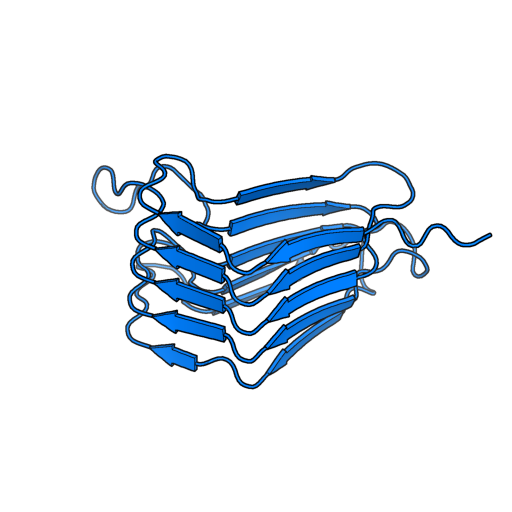-6.515 4.798 14.118 1.00 96.56 138 SER A O 1
ATOM 1101 N N . ALA A 1 139 ? -5.759 6.874 13.815 1.00 94.44 139 ALA A N 1
ATOM 1102 C CA . ALA A 1 139 ? -4.374 6.566 14.153 1.00 94.44 139 ALA A CA 1
ATOM 1103 C C . ALA A 1 139 ? -3.948 7.440 15.344 1.00 94.44 139 ALA A C 1
ATOM 1105 O O . ALA A 1 139 ? -3.437 8.540 15.141 1.00 94.44 139 ALA A O 1
ATOM 1106 N N . PRO A 1 140 ? -4.185 7.010 16.599 1.00 89.88 140 PRO A N 1
ATOM 1107 C CA . PRO A 1 140 ? -3.794 7.795 17.763 1.00 89.88 140 PRO A CA 1
ATOM 1108 C C . PRO A 1 140 ? -2.297 8.124 17.710 1.00 89.88 140 PRO A C 1
ATOM 1110 O O . PRO A 1 140 ? -1.469 7.231 17.510 1.00 89.88 140 PRO A O 1
ATOM 1113 N N . TYR A 1 141 ? -1.956 9.403 17.892 1.00 88.44 141 TYR A N 1
ATOM 1114 C CA . TYR A 1 141 ? -0.582 9.937 17.873 1.00 88.44 141 TYR A CA 1
ATOM 1115 C C . TYR A 1 141 ? 0.140 9.886 16.514 1.00 88.44 141 TYR A C 1
ATOM 1117 O O . TYR A 1 141 ? 1.349 10.112 16.452 1.00 88.44 141 TYR A O 1
ATOM 1125 N N . LYS A 1 142 ? -0.572 9.590 15.421 1.00 92.25 142 LYS A N 1
ATOM 1126 C CA . LYS A 1 142 ? -0.027 9.547 14.058 1.00 92.25 142 LYS A CA 1
ATOM 1127 C C . LYS A 1 142 ? -1.007 10.206 13.087 1.00 92.25 142 LYS A C 1
ATOM 1129 O O . LYS A 1 142 ? -2.190 10.349 13.376 1.00 92.25 142 LYS A O 1
ATOM 1134 N N . ASN A 1 143 ? -0.535 10.566 11.899 1.00 96.44 143 ASN A N 1
ATOM 1135 C CA . ASN A 1 143 ? -1.444 10.966 10.828 1.00 96.44 143 ASN A CA 1
ATOM 1136 C C . ASN A 1 143 ? -2.089 9.724 10.198 1.00 96.44 143 ASN A C 1
ATOM 1138 O O . ASN A 1 143 ? -1.448 8.682 10.066 1.00 96.44 143 ASN A O 1
ATOM 1142 N N . VAL A 1 144 ? -3.352 9.841 9.776 1.00 97.31 144 VAL A N 1
ATOM 1143 C CA . VAL A 1 144 ? -4.063 8.772 9.045 1.00 97.31 144 VAL A CA 1
ATOM 1144 C C . VAL A 1 144 ? -3.391 8.481 7.703 1.00 97.31 144 VAL A C 1
AT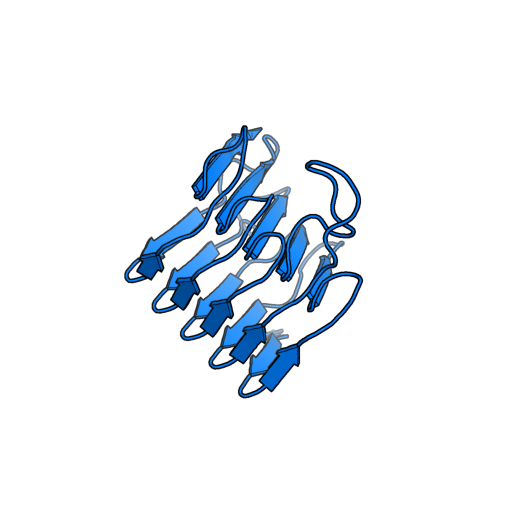OM 1146 O O . VAL A 1 144 ? -3.327 7.325 7.285 1.00 97.31 144 VAL A O 1
ATOM 1149 N N . ILE A 1 145 ? -2.892 9.529 7.050 1.00 97.88 145 ILE A N 1
ATOM 1150 C CA . ILE A 1 145 ? -2.122 9.460 5.813 1.00 97.88 145 ILE A CA 1
ATOM 1151 C C . ILE A 1 145 ? -0.744 10.043 6.109 1.00 97.88 145 ILE A C 1
ATOM 1153 O O . ILE A 1 145 ? -0.639 11.166 6.605 1.00 97.88 145 ILE A O 1
ATOM 1157 N N . VAL A 1 146 ? 0.306 9.283 5.818 1.00 97.44 146 VAL A N 1
ATOM 1158 C CA . VAL A 1 146 ? 1.696 9.715 5.979 1.00 97.44 146 VAL A CA 1
ATOM 1159 C C . VAL A 1 146 ? 2.405 9.589 4.644 1.00 97.44 146 VAL A C 1
ATOM 1161 O O . VAL A 1 146 ? 2.436 8.508 4.065 1.00 97.44 146 VAL A O 1
ATOM 1164 N N . LEU A 1 147 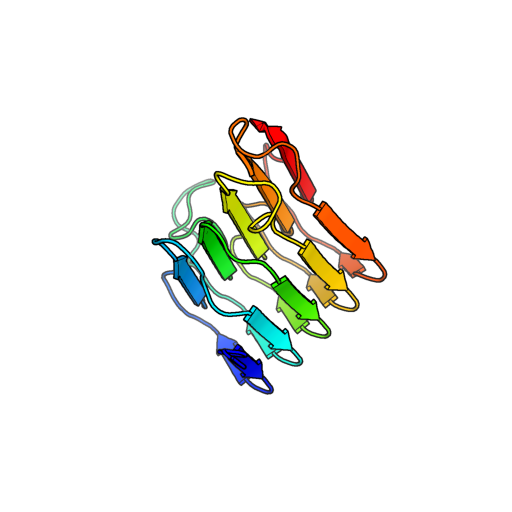? 2.998 10.692 4.198 1.00 94.00 147 LEU A N 1
ATOM 1165 C CA . LEU A 1 147 ? 3.917 10.753 3.069 1.00 94.00 147 LEU A CA 1
ATOM 1166 C C . LEU A 1 147 ? 5.240 11.279 3.616 1.00 94.00 147 LEU A C 1
ATOM 1168 O O . LEU A 1 147 ? 5.267 12.362 4.206 1.00 94.00 147 LEU A O 1
ATOM 1172 N N . LYS A 1 148 ? 6.314 10.504 3.493 1.00 91.38 148 LYS A N 1
ATOM 1173 C CA . LYS A 1 148 ? 7.615 10.859 4.056 1.00 91.38 148 LYS A CA 1
ATOM 1174 C C . LYS A 1 148 ? 8.736 10.556 3.073 1.00 91.38 148 LYS A C 1
ATOM 1176 O O . LYS A 1 148 ? 8.727 9.530 2.403 1.00 91.38 148 LYS A O 1
ATOM 1181 N N . GLN A 1 149 ? 9.731 11.428 3.064 1.00 83.94 149 GLN A N 1
ATOM 1182 C CA . GLN A 1 149 ? 11.056 11.132 2.545 1.00 83.94 149 GLN A CA 1
ATOM 1183 C C . GLN A 1 149 ? 12.031 11.246 3.718 1.00 83.94 149 GLN A C 1
ATOM 1185 O O . GLN A 1 149 ? 11.933 12.201 4.495 1.00 83.94 149 GLN A O 1
ATOM 1190 N N . VAL A 1 150 ? 12.885 10.241 3.910 1.00 75.75 150 VAL A N 1
ATOM 1191 C CA . VAL A 1 150 ? 13.849 10.172 5.027 1.00 75.75 150 VAL A CA 1
ATOM 1192 C C . VAL A 1 150 ? 15.247 9.996 4.532 1.00 75.75 150 VAL A C 1
ATOM 1194 O O . VAL A 1 150 ? 15.469 8.943 3.904 1.00 75.75 150 VAL A O 1
#

pLDDT: mean 90.91, std 11.03, range [39.09, 98.81]

Radius of gyration: 14.82 Å; chains: 1; bounding box: 33×24×48 Å

Organism: Timema californicum (NCBI:txid61474)

InterPro domains:
  IPR011050 Pectin lyase fold/virulence factor [SSF51126] (8-141)
  IPR012334 Pectin lyase fold [G3DSA:2.160.20.10] (2-149)
  IPR053243 Septate junction maturation regulator [PTHR47653] (4-150)